Protein AF-W2U479-F1 (afdb_monomer)

pLDDT: mean 75.61, std 13.23, range [49.75, 93.56]

Mean predicted aligned error: 13.93 Å

Nearest PDB structures (foldseek):
  5l6m-assembly2_L-2  TM=5.089E-01  e=4.164E+00  Caulobacter vibrioides CB15
  8k28-assembly1_A  TM=4.623E-01  e=7.180E+00  Vibrio phage ICP1_2004_A

Secondary structure (DSSP, 8-state):
--TTTGGGS-----PPPPHHHHHHHHHTPPP-TTS-EEEEEETTEEEEEE--HHHHHHHHHHHT-

Solvent-accessible surface area (backbone atoms only — not comparable to full-atom values): 4391 Å² total; per-residue (Å²): 145,68,76,77,64,70,74,66,62,77,76,83,71,75,70,74,72,57,68,72,60,48,52,52,51,68,77,55,60,77,92,62,89,92,51,61,64,47,82,42,80,57,97,94,45,80,44,77,43,67,65,43,72,69,47,52,54,51,53,52,52,61,74,74,109

Structure (mmCIF, N/CA/C/O backbone):
data_AF-W2U479-F1
#
_entry.id   AF-W2U479-F1
#
loop_
_atom_site.group_PDB
_atom_site.id
_atom_site.type_symbol
_atom_site.label_atom_id
_atom_site.label_alt_id
_atom_site.label_comp_id
_atom_site.label_asym_id
_atom_site.label_entity_id
_atom_site.label_seq_id
_atom_site.pdbx_PDB_ins_code
_atom_site.Cartn_x
_atom_site.Cartn_y
_atom_site.Cartn_z
_atom_site.occupancy
_atom_site.B_iso_or_equiv
_atom_site.auth_seq_id
_atom_site.auth_comp_id
_atom_site.auth_asym_id
_atom_site.auth_atom_id
_atom_site.pdbx_PDB_model_num
ATOM 1 N N . MET A 1 1 ? -31.265 3.237 47.832 1.00 49.75 1 MET A N 1
ATOM 2 C CA . MET A 1 1 ? -29.803 3.439 47.695 1.00 49.75 1 MET A CA 1
ATOM 3 C C . MET A 1 1 ? -29.253 2.644 46.503 1.00 49.75 1 MET A C 1
ATOM 5 O O . MET A 1 1 ? -28.400 1.793 46.684 1.00 49.75 1 MET A O 1
ATOM 9 N N . SER A 1 2 ? -29.750 2.868 45.281 1.00 57.91 2 SER A N 1
ATOM 10 C CA . SER A 1 2 ? -29.361 2.074 44.090 1.00 57.91 2 SER A CA 1
ATOM 11 C C . SER A 1 2 ? -28.866 2.919 42.908 1.00 57.91 2 SER A C 1
ATOM 13 O O . SER A 1 2 ? -28.231 2.389 42.005 1.00 57.91 2 SER A O 1
ATOM 15 N N . LEU A 1 3 ? -29.083 4.238 42.931 1.00 60.75 3 LEU A N 1
ATOM 16 C CA . LEU A 1 3 ? -28.849 5.122 41.778 1.00 60.75 3 LEU A CA 1
ATOM 17 C C . LEU A 1 3 ? -27.396 5.620 41.635 1.00 60.75 3 LEU A C 1
ATOM 19 O O . LEU A 1 3 ? -27.034 6.170 40.599 1.00 60.75 3 LEU A O 1
ATOM 23 N N . LEU A 1 4 ? -26.545 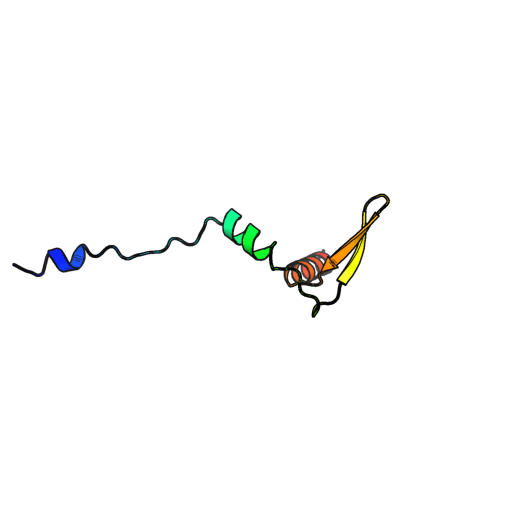5.433 42.651 1.00 60.50 4 LEU A N 1
ATOM 24 C CA . LEU A 1 4 ? -25.137 5.866 42.603 1.00 60.50 4 LEU A CA 1
ATOM 25 C C . LEU A 1 4 ? -24.228 4.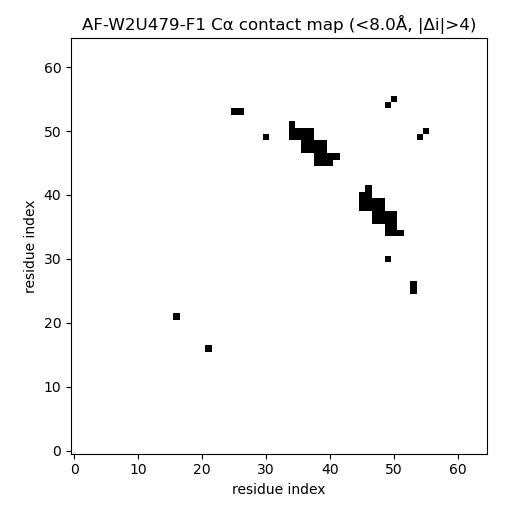874 41.860 1.00 60.50 4 LEU A C 1
ATOM 27 O O . LEU A 1 4 ? -23.221 5.283 41.290 1.00 60.50 4 LEU A O 1
ATOM 31 N N . LEU A 1 5 ? -24.595 3.588 41.816 1.00 59.09 5 LEU A N 1
ATOM 32 C CA . LEU A 1 5 ? -23.793 2.545 41.162 1.00 59.09 5 LEU A CA 1
ATOM 33 C C . LEU A 1 5 ? -23.997 2.501 39.638 1.00 59.09 5 LEU A C 1
ATOM 35 O O . LEU A 1 5 ? -23.110 2.064 38.910 1.00 59.09 5 LEU A O 1
ATOM 39 N N . GLU A 1 6 ? -25.124 3.007 39.130 1.00 57.62 6 GLU A N 1
ATOM 40 C CA . GLU A 1 6 ? -25.428 3.026 37.691 1.00 57.62 6 GLU A CA 1
ATOM 41 C C . GLU A 1 6 ? -24.489 3.936 36.883 1.00 57.62 6 GLU A C 1
ATOM 43 O O . GLU A 1 6 ? -24.265 3.707 35.694 1.00 57.62 6 GLU A O 1
ATOM 48 N N . ARG A 1 7 ? -23.878 4.934 37.535 1.00 57.91 7 ARG A N 1
ATOM 49 C CA . ARG A 1 7 ? -22.936 5.879 36.912 1.00 57.91 7 ARG A CA 1
ATOM 50 C C . ARG A 1 7 ? -21.484 5.403 36.875 1.00 57.91 7 ARG A C 1
ATOM 52 O O . ARG A 1 7 ? -20.657 6.077 36.272 1.00 57.91 7 ARG A O 1
ATO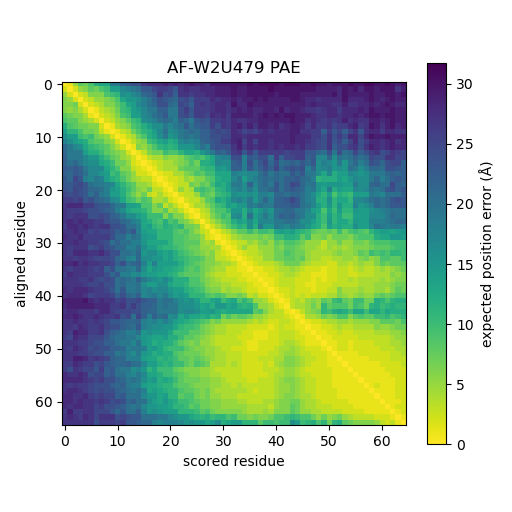M 59 N N . LEU A 1 8 ? -21.180 4.250 37.470 1.00 57.84 8 LEU A N 1
ATOM 60 C CA . LEU A 1 8 ? -19.843 3.648 37.450 1.00 57.84 8 LEU A CA 1
ATOM 61 C C . LEU A 1 8 ? -19.650 2.632 36.321 1.00 57.84 8 LEU A C 1
ATOM 63 O O . LEU A 1 8 ? -18.596 2.004 36.250 1.00 57.84 8 LEU A O 1
ATOM 67 N N . ARG A 1 9 ? -20.630 2.452 35.422 1.00 62.41 9 ARG A N 1
ATOM 68 C CA . ARG A 1 9 ? -20.408 1.614 34.239 1.00 62.41 9 ARG A CA 1
ATOM 69 C C . ARG A 1 9 ? -19.279 2.238 33.417 1.00 62.41 9 ARG A C 1
ATOM 71 O O . ARG A 1 9 ? -19.443 3.372 32.960 1.00 62.41 9 ARG A O 1
ATOM 78 N N . PRO A 1 10 ? -18.155 1.530 33.203 1.00 62.94 10 PRO A N 1
ATOM 79 C CA . PRO A 1 10 ? -17.130 2.022 32.312 1.00 62.94 10 PRO A CA 1
ATOM 80 C C . PRO A 1 10 ? -17.783 2.139 30.942 1.00 62.94 10 PRO A C 1
ATOM 82 O O . PRO A 1 10 ? -18.174 1.138 30.339 1.00 62.94 10 PRO A O 1
ATOM 85 N N . ARG A 1 11 ? -17.949 3.371 30.451 1.00 62.12 11 ARG A N 1
ATOM 86 C CA . ARG A 1 11 ? -18.135 3.582 29.019 1.00 62.12 11 ARG A CA 1
ATOM 87 C C . ARG A 1 11 ? -16.907 2.947 28.394 1.00 62.12 11 ARG A C 1
ATOM 89 O O . ARG A 1 11 ? -15.806 3.465 28.564 1.00 62.12 11 ARG A O 1
ATOM 96 N N . VAL A 1 12 ? -17.093 1.804 27.740 1.00 64.06 12 VAL A N 1
ATOM 97 C CA . VAL A 1 12 ? -16.055 1.159 26.941 1.00 64.06 12 VAL A CA 1
ATOM 98 C C . VAL A 1 12 ? -15.855 2.052 25.724 1.00 64.06 12 VAL A C 1
ATOM 100 O O . VAL A 1 12 ? -16.345 1.791 24.632 1.00 64.06 12 VAL A O 1
ATOM 103 N N . TYR A 1 13 ? -15.215 3.194 25.944 1.00 59.69 13 TYR A N 1
ATOM 104 C CA . TYR A 1 13 ? -14.710 4.012 24.874 1.00 59.69 13 TYR A CA 1
ATOM 105 C C . TYR A 1 13 ? -13.478 3.262 24.399 1.00 59.69 13 TYR A C 1
ATOM 107 O O . TYR A 1 13 ? -12.394 3.396 24.969 1.00 59.69 13 TYR A O 1
ATOM 115 N N . LEU A 1 14 ? -13.677 2.374 23.423 1.00 71.50 14 LEU A N 1
ATOM 116 C CA . LEU A 1 14 ? -12.574 1.787 22.683 1.00 71.50 14 LEU A CA 1
ATOM 117 C C . LEU A 1 14 ? -11.894 2.961 21.996 1.00 71.50 14 LEU A C 1
ATOM 119 O O . LEU A 1 14 ? -12.327 3.408 20.936 1.00 71.50 14 LEU A O 1
ATOM 123 N N . LYS A 1 15 ? -10.888 3.534 22.664 1.00 74.69 15 LYS A N 1
ATOM 124 C CA . LYS A 1 15 ? -10.043 4.553 22.063 1.00 74.69 15 LYS A CA 1
ATOM 125 C C . LYS A 1 15 ? -9.589 3.957 20.731 1.00 74.69 15 LYS A C 1
ATOM 127 O O . LYS A 1 15 ? -9.074 2.832 20.745 1.00 74.69 15 LYS A O 1
ATOM 132 N N . PRO A 1 16 ? -9.830 4.644 19.600 1.00 67.25 16 PRO A N 1
ATOM 133 C CA . PRO A 1 16 ? -9.387 4.120 18.327 1.00 67.25 16 PRO A CA 1
ATOM 134 C C . PRO A 1 16 ? -7.881 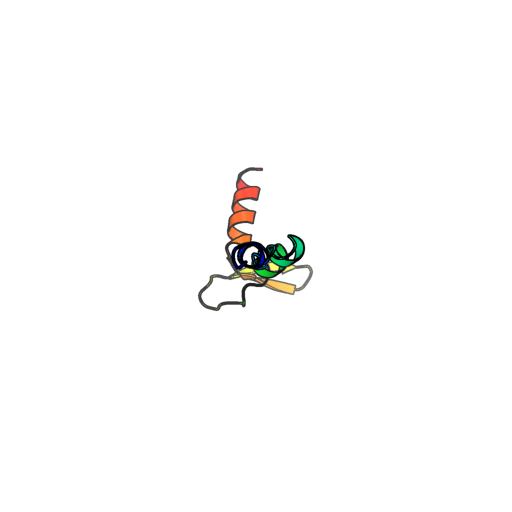3.857 18.433 1.00 67.25 16 PRO A C 1
ATOM 136 O O . PRO A 1 16 ? -7.179 4.587 19.152 1.00 67.25 16 PRO A O 1
ATOM 139 N N . PRO A 1 17 ? -7.386 2.779 17.804 1.00 68.69 17 PRO A N 1
ATOM 140 C CA . PRO A 1 17 ? -5.978 2.437 17.882 1.00 68.69 17 PRO A CA 1
ATOM 141 C C . PRO A 1 17 ? -5.124 3.647 17.466 1.00 68.69 17 PRO A C 1
ATOM 143 O O . PRO A 1 17 ? -5.595 4.486 16.700 1.00 68.69 17 PRO A O 1
ATOM 146 N N . PRO A 1 18 ? -3.895 3.795 17.982 1.00 73.38 18 PRO A N 1
ATOM 147 C CA . PRO A 1 18 ? -3.030 4.925 17.637 1.00 73.38 18 PRO A CA 1
ATOM 148 C C . PRO A 1 18 ? -2.922 5.131 16.117 1.00 73.38 18 PRO A C 1
ATOM 150 O O . PRO A 1 18 ? -2.977 4.151 15.379 1.00 73.38 18 PRO A O 1
ATOM 153 N N . ALA A 1 19 ? -2.738 6.372 15.652 1.00 67.38 19 ALA A N 1
ATOM 154 C CA . ALA A 1 19 ? -2.689 6.705 14.220 1.00 67.38 19 ALA A CA 1
ATOM 155 C C . ALA A 1 19 ? -1.714 5.808 13.431 1.00 67.38 19 ALA A C 1
ATOM 157 O O . ALA A 1 19 ? -2.110 5.215 12.438 1.00 67.38 19 ALA A O 1
ATOM 158 N N . LEU A 1 20 ? -0.517 5.558 13.974 1.00 55.19 20 LEU A N 1
ATOM 159 C CA . LEU A 1 20 ? 0.475 4.631 13.403 1.00 55.19 20 LEU A CA 1
ATOM 160 C C . LEU A 1 20 ? -0.061 3.204 13.187 1.00 55.19 20 LEU A C 1
ATOM 162 O O . LEU A 1 20 ? 0.308 2.526 12.236 1.00 55.19 20 LEU A O 1
ATOM 166 N N . VAL A 1 21 ? -0.931 2.727 14.081 1.00 59.91 21 VAL A N 1
ATOM 167 C CA . VAL A 1 21 ? -1.567 1.402 13.982 1.00 59.91 21 VAL A CA 1
ATOM 168 C C . VAL A 1 21 ? -2.702 1.415 12.954 1.00 59.91 21 VAL A C 1
ATOM 170 O O . VAL A 1 21 ? -2.989 0.382 12.352 1.00 59.91 21 VAL A O 1
ATOM 173 N N . GLN A 1 22 ? -3.353 2.560 12.747 1.00 61.69 22 GLN A N 1
ATOM 174 C CA . GLN A 1 22 ? -4.368 2.729 11.706 1.00 61.69 22 GLN A CA 1
ATOM 175 C C . GLN A 1 22 ? -3.729 2.800 10.314 1.00 61.69 22 GLN A C 1
ATOM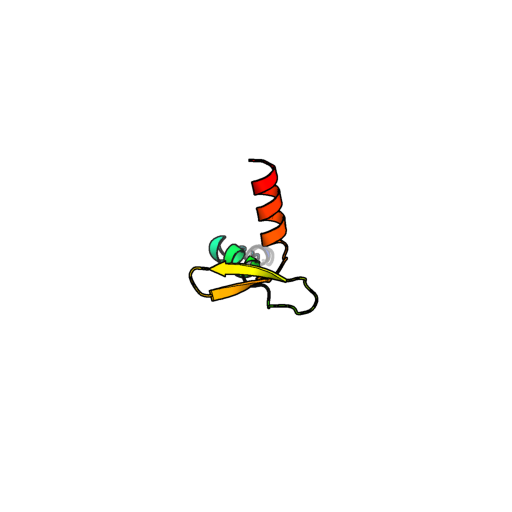 177 O O . GLN A 1 22 ? -4.155 2.057 9.433 1.00 61.69 22 GLN A O 1
ATOM 182 N N . GLU A 1 23 ? -2.655 3.577 10.157 1.00 58.44 23 GLU A N 1
ATOM 183 C CA . GLU A 1 23 ? -1.851 3.650 8.928 1.00 58.44 23 GLU A CA 1
ATOM 184 C C . GLU A 1 23 ? -1.323 2.264 8.539 1.00 58.44 23 GLU A C 1
ATOM 186 O O . GLU A 1 23 ? -1.518 1.812 7.416 1.00 58.44 23 GLU A O 1
ATOM 191 N N . LEU A 1 24 ? -0.767 1.508 9.492 1.00 58.06 24 LEU A N 1
ATOM 192 C CA . LEU A 1 24 ? -0.305 0.135 9.248 1.00 58.06 24 LEU A CA 1
ATOM 193 C C . LEU A 1 24 ? -1.411 -0.814 8.764 1.00 58.06 24 LEU A C 1
ATOM 195 O O . LEU A 1 24 ? -1.128 -1.730 7.993 1.00 58.06 24 LEU A O 1
ATOM 199 N N . LYS A 1 25 ? -2.655 -0.631 9.224 1.00 60.19 25 LYS A N 1
ATOM 200 C CA . LYS A 1 25 ? -3.803 -1.432 8.771 1.00 60.19 25 LYS A CA 1
ATOM 201 C C . LYS A 1 25 ? -4.275 -1.029 7.378 1.00 60.19 25 LYS A C 1
ATOM 203 O O . LYS A 1 25 ? -4.675 -1.908 6.623 1.00 60.19 25 LYS A O 1
ATOM 208 N N . GLN A 1 26 ? -4.228 0.259 7.048 1.00 58.75 26 GLN A N 1
ATOM 209 C CA . GLN A 1 26 ? -4.552 0.747 5.707 1.00 58.75 26 GLN A CA 1
ATOM 210 C C . GLN A 1 26 ? -3.505 0.290 4.684 1.00 58.75 26 GLN A C 1
ATOM 212 O O . GLN A 1 26 ? -3.874 -0.170 3.612 1.00 58.75 26 GLN A O 1
ATOM 217 N N . VAL A 1 27 ? -2.224 0.299 5.063 1.0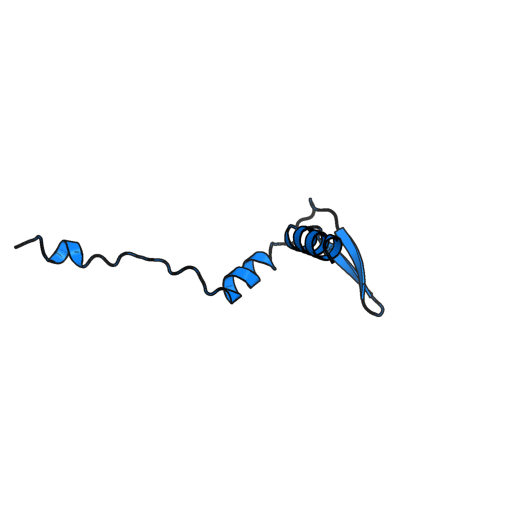0 59.38 27 VAL A N 1
ATOM 218 C CA . VAL A 1 27 ? -1.090 -0.097 4.208 1.00 59.38 27 VAL A CA 1
ATOM 219 C C . VAL A 1 27 ? -0.978 -1.619 4.023 1.00 59.38 27 VAL A C 1
ATOM 221 O O . VAL A 1 27 ? -0.342 -2.090 3.086 1.00 59.38 27 VAL A O 1
ATOM 224 N N . ARG A 1 28 ? -1.583 -2.427 4.904 1.00 59.66 28 ARG A N 1
ATOM 225 C CA . ARG A 1 28 ? -1.540 -3.900 4.832 1.00 59.66 28 ARG A CA 1
ATOM 226 C C . ARG A 1 28 ? -2.916 -4.507 4.611 1.00 59.66 28 ARG A C 1
ATOM 228 O O . ARG A 1 28 ? -3.316 -5.423 5.337 1.00 59.66 28 ARG A O 1
ATOM 235 N N . GLN A 1 29 ? -3.639 -4.030 3.603 1.00 68.00 29 GLN A N 1
ATOM 236 C CA . GLN A 1 29 ? -4.699 -4.869 3.059 1.00 68.00 29 GLN A CA 1
ATOM 237 C C . GLN A 1 29 ? -4.064 -6.166 2.527 1.00 68.00 29 GLN A C 1
ATOM 239 O O . GLN A 1 29 ? -2.972 -6.122 1.954 1.00 68.00 29 GLN A O 1
ATOM 244 N N . PRO A 1 30 ? -4.681 -7.340 2.755 1.00 73.25 30 PRO A N 1
ATOM 245 C CA . PRO A 1 30 ? -4.210 -8.572 2.138 1.00 73.25 30 PRO A CA 1
ATOM 246 C C . PRO A 1 30 ? -4.100 -8.377 0.625 1.00 73.25 30 PRO A C 1
ATOM 248 O O . PRO A 1 30 ? -4.984 -7.762 0.035 1.00 73.25 30 PRO A O 1
ATOM 251 N N . LEU A 1 31 ? -3.047 -8.912 0.000 1.00 76.31 31 LEU A N 1
ATOM 252 C CA . LEU A 1 31 ? -2.937 -8.900 -1.459 1.00 76.31 31 LEU A CA 1
ATOM 253 C C . LEU A 1 31 ? -4.149 -9.619 -2.056 1.00 76.31 31 LEU A C 1
ATOM 255 O O . LEU A 1 31 ? -4.494 -10.723 -1.623 1.00 76.31 31 LEU A O 1
ATOM 259 N N . ARG A 1 32 ? -4.788 -8.994 -3.046 1.00 79.69 32 ARG A N 1
ATOM 260 C CA . ARG A 1 32 ? -5.958 -9.556 -3.718 1.00 79.69 32 ARG A CA 1
ATOM 261 C C . ARG A 1 32 ? -5.671 -9.703 -5.204 1.00 79.69 32 ARG A C 1
ATOM 263 O O . ARG A 1 32 ? -5.080 -8.826 -5.818 1.00 79.69 32 ARG A O 1
ATOM 270 N N . LEU A 1 33 ? -6.107 -10.817 -5.778 1.00 82.44 33 LEU A N 1
ATOM 271 C CA . LEU 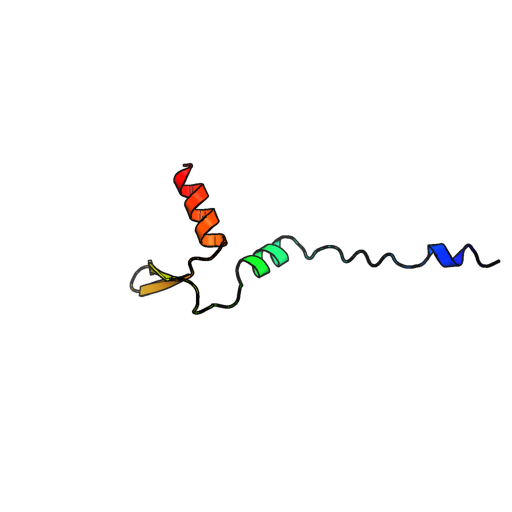A 1 33 ? -5.889 -11.125 -7.195 1.00 82.44 33 LEU A CA 1
ATOM 272 C C . LEU A 1 33 ? -6.927 -10.476 -8.121 1.00 82.44 33 LEU A C 1
ATOM 274 O O . LEU A 1 33 ? -6.790 -10.553 -9.336 1.00 82.44 33 LEU A O 1
ATOM 278 N N . ASP A 1 34 ? -7.970 -9.866 -7.560 1.00 87.62 34 ASP A N 1
ATOM 279 C CA . ASP A 1 34 ? -9.037 -9.185 -8.295 1.00 87.62 34 ASP A CA 1
ATOM 280 C C . ASP A 1 34 ? -8.730 -7.703 -8.575 1.00 87.62 34 ASP A C 1
ATOM 282 O O . ASP A 1 34 ? -9.592 -6.970 -9.054 1.00 87.62 34 ASP A O 1
ATOM 286 N N . LEU A 1 35 ? -7.501 -7.272 -8.289 1.00 86.38 35 LEU A N 1
ATOM 287 C CA . LEU A 1 35 ? -7.003 -5.915 -8.492 1.00 86.38 35 LEU A CA 1
ATOM 288 C C . LEU A 1 35 ? -5.990 -5.907 -9.646 1.00 86.38 35 LEU A C 1
ATOM 290 O O . LEU A 1 35 ? -5.233 -6.872 -9.800 1.00 86.38 35 LEU A O 1
ATOM 294 N N . PRO A 1 36 ? -5.901 -4.821 -10.428 1.00 89.31 36 PRO A N 1
ATOM 295 C CA . PRO A 1 36 ? -4.793 -4.654 -11.352 1.00 89.31 36 PRO A CA 1
ATOM 296 C C . PRO A 1 36 ? -3.486 -4.385 -10.593 1.00 89.31 36 PRO A C 1
ATOM 298 O O . PRO A 1 36 ? -3.481 -3.819 -9.500 1.00 89.31 36 PRO A O 1
ATOM 301 N N . TYR A 1 37 ? -2.367 -4.783 -11.201 1.00 90.00 37 TYR A N 1
ATOM 302 C CA . TYR A 1 37 ? -1.023 -4.567 -10.669 1.00 90.00 37 TYR A CA 1
ATOM 303 C C . TYR A 1 37 ? -0.184 -3.771 -11.661 1.00 90.00 37 TYR A C 1
ATOM 305 O O . TYR A 1 37 ? -0.135 -4.093 -12.850 1.00 90.00 37 TYR A O 1
ATOM 313 N N . TYR A 1 38 ? 0.506 -2.757 -11.153 1.00 88.19 38 TYR A N 1
ATOM 314 C CA . TYR A 1 38 ? 1.477 -1.983 -11.907 1.00 88.19 38 TYR A CA 1
ATOM 315 C C . TYR A 1 38 ? 2.882 -2.552 -11.696 1.00 88.19 38 TYR A C 1
ATOM 317 O O . TYR A 1 38 ? 3.295 -2.822 -10.567 1.00 88.19 38 TYR A O 1
ATOM 325 N N . ALA A 1 39 ? 3.627 -2.734 -12.786 1.00 89.81 39 ALA A N 1
ATOM 326 C CA . ALA A 1 39 ? 5.020 -3.147 -12.714 1.00 89.81 39 ALA A CA 1
ATOM 327 C C . ALA A 1 39 ? 5.907 -1.922 -12.473 1.00 89.81 39 ALA A C 1
ATOM 329 O O . ALA A 1 39 ? 6.079 -1.080 -13.351 1.00 89.81 39 ALA A O 1
ATOM 330 N N . ALA A 1 40 ? 6.496 -1.847 -11.286 1.00 87.31 40 ALA A N 1
ATOM 331 C CA . ALA A 1 40 ? 7.505 -0.862 -10.946 1.00 87.31 40 ALA A CA 1
ATOM 332 C C . ALA A 1 40 ? 8.899 -1.483 -11.046 1.00 87.31 40 ALA A C 1
ATOM 334 O O . ALA A 1 40 ? 9.115 -2.639 -10.683 1.00 87.31 40 ALA A O 1
ATOM 335 N N . HIS A 1 41 ? 9.862 -0.702 -11.523 1.00 89.69 41 HIS A N 1
ATOM 336 C CA . HIS A 1 41 ? 11.258 -1.110 -11.553 1.00 89.69 41 HIS A CA 1
ATOM 337 C C . 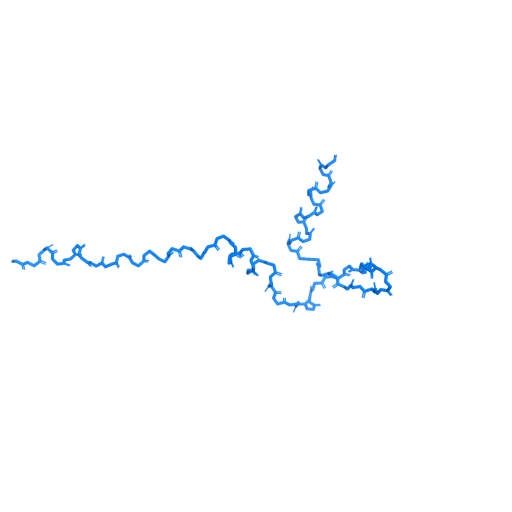HIS A 1 41 ? 11.983 -0.529 -10.340 1.00 89.69 41 HIS A C 1
ATOM 339 O O . HIS A 1 41 ? 12.004 0.687 -10.150 1.00 89.69 41 HIS A O 1
ATOM 345 N N . SER A 1 42 ? 12.581 -1.395 -9.527 1.00 82.38 42 SER A N 1
ATOM 346 C CA . SER A 1 42 ? 13.376 -1.014 -8.363 1.00 82.38 42 SER A CA 1
ATOM 347 C C . SER A 1 42 ? 14.790 -1.558 -8.524 1.00 82.38 42 SER A C 1
ATOM 349 O O . SER A 1 42 ? 15.054 -2.742 -8.315 1.00 82.38 42 SER A O 1
ATOM 351 N N . GLY A 1 43 ? 15.720 -0.692 -8.929 1.00 85.12 43 GLY A N 1
ATOM 352 C CA . GLY A 1 43 ? 17.127 -1.062 -9.092 1.00 85.12 43 GLY A CA 1
ATOM 353 C C . GLY A 1 43 ? 17.361 -2.088 -10.205 1.00 85.12 43 GLY A C 1
ATOM 354 O O . GLY A 1 43 ? 17.534 -1.695 -11.351 1.00 85.12 43 GLY A O 1
ATOM 355 N N . GLN A 1 44 ? 17.435 -3.376 -9.855 1.00 87.38 44 GLN A N 1
ATOM 356 C CA . GLN A 1 44 ? 17.623 -4.501 -10.791 1.00 87.38 44 GLN A CA 1
ATOM 357 C C . GLN A 1 44 ? 16.400 -5.426 -10.880 1.00 87.38 44 GLN A C 1
ATOM 359 O O . GLN A 1 44 ? 16.403 -6.370 -11.670 1.00 87.38 44 GLN A O 1
ATOM 364 N N . GLU A 1 45 ? 15.370 -5.183 -10.073 1.00 90.75 45 GLU A N 1
ATOM 365 C CA . GLU A 1 45 ? 14.213 -6.062 -9.955 1.00 90.75 45 GLU A CA 1
ATOM 366 C C . GLU A 1 45 ? 12.933 -5.347 -10.377 1.00 90.75 45 GLU A C 1
ATOM 368 O O . GLU A 1 45 ? 12.789 -4.127 -10.260 1.00 90.75 45 GLU A O 1
ATOM 373 N N . TYR A 1 46 ? 11.976 -6.138 -10.850 1.00 87.44 46 TYR A N 1
ATOM 374 C CA . TYR A 1 46 ? 10.615 -5.678 -11.072 1.00 87.44 46 TYR A CA 1
ATOM 375 C C . TYR A 1 46 ? 9.753 -6.084 -9.882 1.00 87.44 46 TYR A C 1
ATOM 377 O O . TYR A 1 46 ? 9.729 -7.249 -9.486 1.00 87.44 46 TYR A O 1
ATOM 385 N N . VAL A 1 47 ? 9.028 -5.115 -9.334 1.00 89.06 47 VAL A N 1
ATOM 386 C CA . VAL A 1 47 ? 8.070 -5.305 -8.248 1.00 89.06 47 VAL A CA 1
ATOM 387 C C . VAL A 1 47 ? 6.676 -5.009 -8.780 1.00 89.06 47 VAL A C 1
ATOM 389 O O . VAL A 1 47 ? 6.465 -4.035 -9.498 1.00 89.06 47 VAL A O 1
ATOM 392 N N . LEU A 1 48 ? 5.714 -5.855 -8.424 1.00 87.31 48 LEU A N 1
ATOM 393 C CA . LEU A 1 48 ? 4.309 -5.634 -8.739 1.00 87.31 48 LEU A CA 1
ATOM 394 C C . LEU A 1 48 ? 3.642 -4.907 -7.573 1.00 87.31 48 LEU A C 1
ATOM 396 O O . LEU A 1 48 ? 3.578 -5.435 -6.463 1.00 87.31 48 LEU A O 1
ATOM 400 N N . ILE A 1 49 ? 3.144 -3.704 -7.839 1.00 86.44 49 ILE A N 1
ATOM 401 C CA . ILE A 1 49 ? 2.442 -2.866 -6.866 1.00 86.44 49 ILE A CA 1
ATOM 402 C C . ILE A 1 49 ? 0.937 -2.956 -7.160 1.00 86.44 49 ILE A C 1
ATOM 404 O O . ILE A 1 49 ? 0.544 -2.719 -8.306 1.00 86.44 49 ILE A O 1
ATOM 408 N N . PRO A 1 50 ? 0.090 -3.333 -6.185 1.00 88.38 50 PRO A N 1
ATOM 409 C CA . PRO A 1 50 ? -1.354 -3.370 -6.387 1.00 88.38 50 PRO A CA 1
ATOM 410 C C . PRO A 1 50 ? -1.900 -1.959 -6.606 1.00 88.38 50 PRO A C 1
ATOM 412 O O . PRO A 1 50 ? -1.481 -1.013 -5.944 1.00 88.38 50 PRO A O 1
ATOM 415 N N . TRP A 1 51 ? -2.871 -1.826 -7.505 1.00 87.56 51 TRP A N 1
ATOM 416 C CA . TRP A 1 51 ? -3.627 -0.588 -7.671 1.00 87.56 51 TRP A CA 1
ATOM 417 C C . TRP A 1 51 ? -4.750 -0.518 -6.631 1.00 87.56 51 TRP A C 1
ATOM 419 O O . TRP A 1 51 ? -5.919 -0.776 -6.923 1.00 87.56 51 TRP A O 1
ATOM 429 N N . ASP A 1 52 ? -4.375 -0.269 -5.382 1.00 85.81 52 ASP A N 1
ATOM 430 C CA . ASP A 1 52 ? -5.303 -0.103 -4.267 1.00 85.81 52 ASP A CA 1
ATOM 431 C C . ASP A 1 52 ? -5.628 1.379 -4.004 1.00 85.81 52 ASP A C 1
ATOM 433 O O . ASP A 1 52 ? -5.166 2.276 -4.709 1.00 85.81 52 ASP A O 1
ATOM 437 N N . ALA A 1 53 ? -6.451 1.640 -2.984 1.00 83.50 53 ALA A N 1
ATOM 438 C CA . ALA A 1 53 ? -6.848 3.001 -2.621 1.00 83.50 53 ALA A CA 1
ATOM 439 C C . ALA A 1 53 ? -5.644 3.892 -2.267 1.00 83.50 53 ALA A C 1
ATOM 441 O O . ALA A 1 53 ? -5.660 5.080 -2.563 1.00 83.50 53 ALA A O 1
ATOM 442 N N . TYR A 1 54 ? -4.582 3.321 -1.688 1.00 82.88 54 TYR A N 1
ATOM 443 C CA . TYR A 1 54 ? -3.365 4.075 -1.392 1.00 82.88 54 TYR A CA 1
ATOM 444 C C . TYR A 1 54 ? -2.666 4.524 -2.682 1.00 82.88 54 TYR A C 1
ATOM 446 O O . TYR A 1 54 ? -2.223 5.669 -2.777 1.00 82.88 54 TYR A O 1
ATOM 454 N N . MET A 1 55 ? -2.596 3.649 -3.691 1.00 85.62 55 MET A N 1
ATOM 455 C CA . MET A 1 55 ? -2.054 4.015 -4.999 1.00 85.62 55 MET A CA 1
ATOM 456 C C . MET A 1 55 ? -2.912 5.076 -5.706 1.00 85.62 55 MET A C 1
ATOM 458 O O . MET A 1 55 ? -2.368 6.020 -6.277 1.00 85.62 55 MET A O 1
ATOM 462 N N . GLU A 1 56 ? -4.241 4.959 -5.639 1.00 87.62 56 GLU A N 1
ATOM 463 C CA . GLU A 1 56 ? -5.167 5.946 -6.212 1.00 87.62 56 GLU A CA 1
ATOM 464 C C . GLU A 1 56 ? -5.002 7.336 -5.572 1.00 87.62 56 GLU A C 1
ATOM 466 O O . GLU A 1 56 ? -4.852 8.326 -6.290 1.00 87.62 56 GLU A O 1
ATOM 471 N N 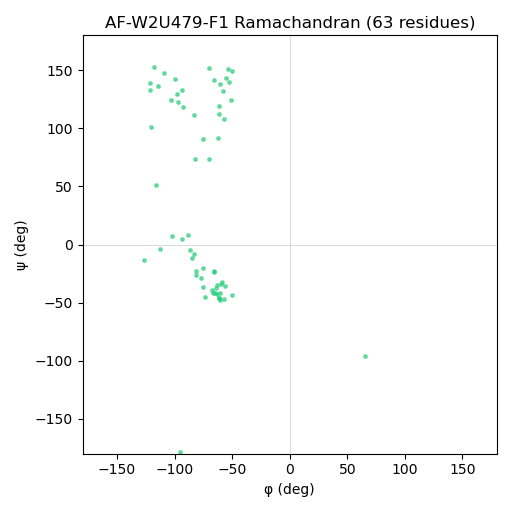. GLU A 1 57 ? -4.928 7.405 -4.239 1.00 87.69 57 GLU A N 1
ATOM 472 C CA . GLU A 1 57 ? -4.657 8.646 -3.498 1.00 87.69 57 GLU A CA 1
ATOM 473 C C . GLU A 1 57 ? -3.292 9.250 -3.876 1.00 87.69 57 GLU A C 1
ATOM 475 O O . GLU A 1 57 ? -3.169 10.461 -4.072 1.00 87.69 57 GLU A O 1
ATOM 480 N N . GLY A 1 58 ? -2.259 8.413 -4.018 1.00 87.19 58 GLY A N 1
ATOM 481 C CA . GLY A 1 58 ? -0.926 8.850 -4.432 1.00 87.19 58 GLY A CA 1
ATOM 482 C C . GLY A 1 58 ? -0.914 9.487 -5.823 1.00 87.19 58 GLY A C 1
ATOM 483 O O . GLY A 1 58 ? -0.350 10.566 -6.008 1.00 87.19 58 GLY A O 1
ATOM 484 N N . GLU A 1 59 ? -1.575 8.859 -6.795 1.00 90.38 59 GLU A N 1
ATOM 485 C CA . GLU A 1 59 ? -1.719 9.395 -8.152 1.00 90.38 59 GLU A CA 1
ATOM 486 C C . GLU A 1 59 ? -2.515 10.706 -8.178 1.00 90.38 59 GLU A C 1
ATOM 488 O O . GLU A 1 59 ? -2.174 11.620 -8.931 1.00 90.38 59 GLU A O 1
ATOM 493 N N . GLU A 1 60 ? -3.554 10.836 -7.349 1.00 92.62 60 GLU A N 1
ATOM 494 C CA . GLU A 1 60 ? -4.304 12.086 -7.219 1.00 92.62 60 GLU A CA 1
ATOM 495 C C . GLU A 1 60 ? -3.423 13.219 -6.678 1.00 92.62 60 GLU A C 1
ATOM 497 O O . GLU A 1 60 ? -3.448 14.329 -7.215 1.00 92.62 60 GLU A O 1
ATOM 502 N N . ILE A 1 61 ? -2.591 12.949 -5.668 1.00 93.56 61 ILE A N 1
ATOM 503 C CA . ILE A 1 61 ? -1.631 13.931 -5.150 1.00 93.56 61 ILE A CA 1
ATOM 504 C C . ILE A 1 61 ? -0.648 14.345 -6.250 1.00 93.56 61 ILE A C 1
ATOM 506 O O . ILE A 1 61 ? -0.449 15.539 -6.463 1.00 93.56 61 ILE A O 1
ATOM 510 N N . LEU A 1 62 ? -0.069 13.383 -6.977 1.00 91.38 62 LEU A N 1
ATOM 511 C CA . LEU A 1 62 ? 0.906 13.658 -8.038 1.00 91.38 62 LEU A CA 1
ATOM 512 C C . LEU A 1 62 ? 0.317 14.469 -9.199 1.00 91.38 62 LEU A C 1
ATOM 514 O O . LEU A 1 62 ? 1.015 15.305 -9.766 1.00 91.38 62 LEU A O 1
ATOM 518 N N . ARG A 1 63 ? -0.957 14.260 -9.547 1.00 91.94 63 ARG A N 1
ATOM 519 C CA . ARG A 1 63 ? -1.656 15.046 -10.583 1.00 91.94 63 ARG A CA 1
ATOM 520 C C . ARG A 1 63 ? -1.858 16.511 -10.206 1.00 91.94 63 ARG A C 1
ATOM 522 O O . ARG A 1 63 ? -2.071 17.328 -11.098 1.00 91.94 63 ARG A O 1
ATOM 529 N N . ASN A 1 64 ? -1.842 16.815 -8.912 1.00 86.38 64 ASN A N 1
ATOM 530 C CA . ASN A 1 64 ? -2.089 18.144 -8.364 1.00 86.38 64 ASN A CA 1
ATOM 531 C C . ASN A 1 64 ? -0.798 18.878 -7.937 1.00 86.38 64 ASN A C 1
ATOM 533 O O . ASN A 1 64 ? -0.892 19.949 -7.332 1.00 86.38 64 ASN A O 1
ATOM 537 N N . LEU A 1 65 ? 0.381 18.316 -8.234 1.00 81.50 65 LEU A N 1
ATOM 538 C CA . LEU A 1 65 ? 1.695 18.963 -8.095 1.00 81.50 65 LEU A CA 1
ATOM 539 C C . LEU A 1 65 ? 2.090 19.703 -9.379 1.00 81.50 65 LEU A C 1
ATOM 541 O O . LEU A 1 65 ? 2.710 20.782 -9.244 1.00 81.50 65 LEU A O 1
#

Sequence (65 aa):
MSLLLERLRPRVYLKPPPALVQELKQVRQPLRLDLPYYAAHSGQEYVLIPWDAYMEEGEEILRNL

Radius of gyration: 21.88 Å; Cα contacts (8 Å, |Δi|>4): 30; chains: 1; bounding box: 47×30×60 Å

Foldseek 3Di:
DPPVVVVPPPPPPVPPPPPVVVVVVQVDDPDDPVFDWDWDDDDPDTDTDTPDPVVVVVVVVVVVD